Protein AF-A0AAV5Y8V9-F1 (afdb_monomer_lite)

Sequence (65 aa):
MRASRDWLAVVGLAVVVLTTLVAIAAPAVAPADPVRNDLLARLTPPAWMAGGSWEHPLGTDTLGR

Structure (mmCIF, N/CA/C/O backbone):
data_AF-A0AAV5Y8V9-F1
#
_entry.id   AF-A0AAV5Y8V9-F1
#
loop_
_atom_site.group_PDB
_atom_site.id
_atom_site.type_symbol
_atom_site.label_atom_id
_atom_site.label_alt_id
_atom_site.label_comp_id
_atom_site.label_asym_id
_atom_site.label_entity_id
_atom_site.label_seq_id
_atom_site.pdbx_PDB_ins_code
_atom_site.Cartn_x
_atom_site.Cartn_y
_atom_site.Cartn_z
_atom_site.occupancy
_atom_site.B_iso_or_equiv
_atom_site.auth_seq_id
_atom_site.auth_comp_id
_atom_site.auth_asym_id
_atom_site.auth_atom_id
_atom_site.pdbx_PDB_model_num
ATOM 1 N N . MET A 1 1 ? 29.627 2.127 -32.369 1.00 49.12 1 MET A N 1
ATOM 2 C CA . MET A 1 1 ? 28.770 1.331 -31.461 1.00 49.12 1 MET A CA 1
ATOM 3 C C . MET A 1 1 ? 28.336 2.228 -30.306 1.00 49.12 1 MET A C 1
ATOM 5 O O . MET A 1 1 ? 29.185 2.643 -29.533 1.00 49.12 1 MET A O 1
ATOM 9 N N . ARG A 1 2 ? 27.056 2.622 -30.252 1.00 56.56 2 ARG A N 1
ATOM 10 C CA . ARG A 1 2 ? 26.498 3.616 -29.307 1.00 56.56 2 ARG A CA 1
ATOM 11 C C . ARG A 1 2 ? 25.658 2.948 -28.205 1.00 56.56 2 ARG A C 1
ATOM 13 O O . ARG A 1 2 ? 24.761 3.561 -27.658 1.00 56.56 2 ARG A O 1
ATOM 20 N N . ALA A 1 3 ? 25.976 1.695 -27.870 1.00 57.44 3 ALA A N 1
ATOM 21 C CA . ALA A 1 3 ? 25.269 0.912 -26.852 1.00 57.44 3 ALA A CA 1
ATOM 22 C C . ALA A 1 3 ? 25.377 1.520 -25.436 1.00 57.44 3 ALA A C 1
ATOM 24 O O . ALA A 1 3 ? 24.523 1.295 -24.587 1.00 57.44 3 ALA A O 1
ATOM 25 N N . SER A 1 4 ? 26.394 2.350 -25.186 1.00 61.81 4 SER A N 1
ATOM 26 C CA . SER A 1 4 ? 26.647 3.009 -23.901 1.00 61.81 4 SER A CA 1
ATOM 27 C C . SER A 1 4 ? 25.753 4.222 -23.605 1.00 61.81 4 SER A C 1
ATOM 29 O O . SER A 1 4 ? 25.852 4.776 -22.513 1.00 61.81 4 SER A O 1
ATOM 31 N N . ARG A 1 5 ? 24.869 4.641 -24.527 1.00 63.72 5 ARG A N 1
ATOM 32 C CA . ARG A 1 5 ? 23.903 5.738 -24.296 1.00 63.72 5 ARG A CA 1
ATOM 33 C C . ARG A 1 5 ? 22.471 5.247 -24.061 1.00 63.72 5 ARG A C 1
ATOM 35 O O . ARG A 1 5 ? 21.719 5.916 -23.361 1.00 63.72 5 ARG A O 1
ATOM 42 N N . ASP A 1 6 ? 22.133 4.064 -24.569 1.00 78.75 6 ASP A N 1
ATOM 43 C CA . ASP A 1 6 ? 20.762 3.542 -24.543 1.00 78.75 6 ASP A CA 1
ATOM 44 C C . ASP A 1 6 ? 20.470 2.675 -23.308 1.00 78.75 6 ASP A C 1
ATOM 46 O O . ASP A 1 6 ? 19.317 2.358 -23.040 1.00 78.75 6 ASP A O 1
ATOM 50 N N . TRP A 1 7 ? 21.480 2.327 -22.501 1.00 85.75 7 TRP A N 1
ATOM 51 C CA . TRP A 1 7 ? 21.272 1.543 -21.274 1.00 85.75 7 TRP A CA 1
ATOM 52 C C . TRP A 1 7 ? 20.351 2.256 -20.274 1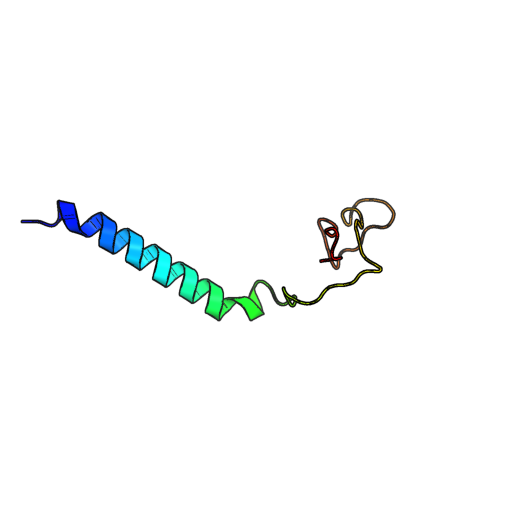.00 85.75 7 TRP A C 1
ATOM 54 O O . TRP A 1 7 ? 19.541 1.601 -19.628 1.00 85.75 7 TRP A O 1
ATOM 64 N N . LEU A 1 8 ? 20.410 3.593 -20.197 1.00 91.31 8 LEU A N 1
ATOM 65 C CA . LEU A 1 8 ? 19.475 4.391 -19.397 1.00 91.31 8 LEU A CA 1
ATOM 66 C C . LEU A 1 8 ? 18.038 4.246 -19.910 1.00 91.31 8 LEU A C 1
ATOM 68 O O . LEU A 1 8 ? 17.109 4.142 -19.114 1.00 91.31 8 LEU A O 1
ATOM 72 N N . ALA A 1 9 ? 17.856 4.196 -21.233 1.00 91.06 9 ALA A N 1
ATOM 73 C CA . ALA A 1 9 ? 16.550 3.977 -21.843 1.00 91.06 9 ALA A CA 1
ATOM 74 C C . ALA A 1 9 ? 16.041 2.550 -21.587 1.00 91.06 9 ALA A C 1
ATOM 76 O O . ALA A 1 9 ? 14.867 2.373 -21.277 1.00 91.06 9 ALA A O 1
ATOM 77 N N . VAL A 1 10 ? 16.919 1.542 -21.641 1.00 93.81 10 VAL A N 1
ATOM 78 C CA . VAL A 1 10 ? 16.582 0.147 -21.305 1.00 93.81 10 VAL A CA 1
ATOM 79 C C . VAL A 1 10 ? 16.192 0.011 -19.836 1.00 93.81 10 VAL A C 1
ATOM 81 O O . VAL A 1 10 ? 15.187 -0.626 -19.534 1.00 93.81 10 VAL A O 1
ATOM 84 N N . VAL A 1 11 ? 16.939 0.635 -18.922 1.00 95.38 11 VAL A N 1
ATOM 85 C CA . VAL A 1 11 ? 16.604 0.647 -17.491 1.00 95.38 11 VAL A CA 1
ATOM 86 C C . VAL A 1 11 ? 15.267 1.348 -17.260 1.00 95.38 11 VAL A C 1
ATOM 88 O O . VAL A 1 11 ? 14.414 0.808 -16.560 1.00 95.38 11 VAL A O 1
ATOM 91 N N . GLY A 1 12 ? 15.041 2.504 -17.890 1.00 95.75 12 GLY A N 1
ATOM 92 C CA . GLY A 1 12 ? 13.761 3.209 -17.810 1.00 95.75 12 GLY A CA 1
ATOM 93 C C . GLY A 1 12 ? 12.595 2.357 -18.316 1.00 95.75 12 GLY A C 1
ATOM 94 O O . GLY A 1 12 ? 11.582 2.227 -17.630 1.00 95.75 12 GLY A O 1
ATOM 95 N N . LEU A 1 13 ? 12.761 1.707 -19.472 1.00 96.44 13 LEU A N 1
ATOM 96 C CA . LEU A 1 13 ? 11.763 0.790 -20.021 1.00 96.44 13 LEU A CA 1
ATOM 97 C C . LEU A 1 13 ? 11.509 -0.393 -19.081 1.00 96.44 13 LEU A C 1
ATOM 99 O O . LEU A 1 13 ? 10.354 -0.744 -18.852 1.00 96.44 13 LEU A O 1
ATOM 103 N N . ALA A 1 14 ? 12.558 -0.975 -18.499 1.00 97.25 14 ALA A N 1
ATOM 104 C CA . ALA A 1 14 ? 12.429 -2.068 -17.544 1.00 97.25 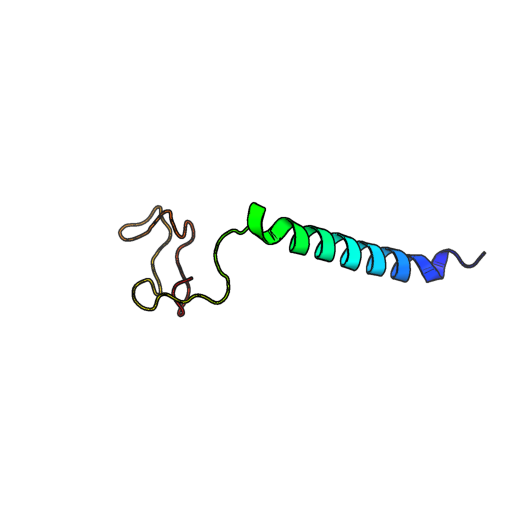14 ALA A CA 1
ATOM 105 C C . ALA A 1 14 ? 11.614 -1.647 -16.312 1.00 97.25 14 ALA A C 1
ATOM 107 O O . ALA A 1 14 ? 10.705 -2.371 -15.916 1.00 97.25 14 ALA A O 1
ATOM 108 N N . VAL A 1 15 ? 11.867 -0.460 -15.750 1.00 97.81 15 VAL A N 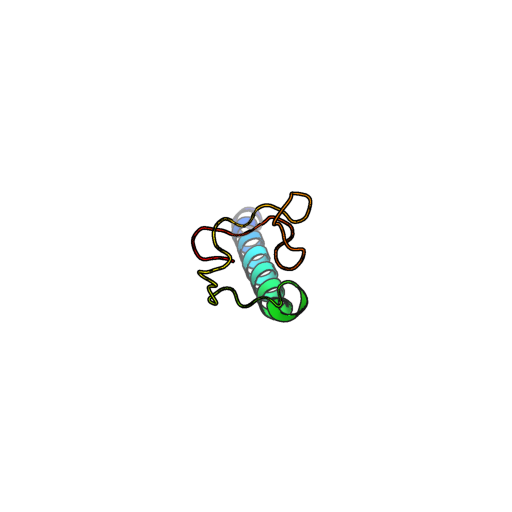1
ATOM 109 C CA . VAL A 1 15 ? 11.092 0.073 -14.614 1.00 97.81 15 VAL A CA 1
ATOM 110 C C . VAL A 1 15 ? 9.617 0.252 -14.981 1.00 97.81 15 VAL A C 1
ATOM 112 O O . VAL A 1 15 ? 8.745 -0.161 -14.215 1.00 97.81 15 VAL A O 1
ATOM 115 N N . VAL A 1 16 ? 9.322 0.816 -16.157 1.00 98.12 16 VAL A N 1
ATOM 116 C CA . VAL A 1 16 ? 7.939 1.006 -16.630 1.00 98.12 16 VAL A CA 1
ATOM 117 C C . VAL A 1 16 ? 7.234 -0.337 -16.813 1.00 98.12 16 VAL A C 1
ATOM 119 O O . VAL A 1 16 ? 6.115 -0.510 -16.330 1.00 98.12 16 VAL A O 1
ATOM 122 N N . VAL A 1 17 ? 7.885 -1.303 -17.464 1.00 98.31 17 VAL A N 1
ATOM 123 C CA . VAL A 1 17 ? 7.325 -2.645 -17.680 1.00 98.31 17 VAL A CA 1
ATOM 124 C C . VAL A 1 17 ? 7.072 -3.346 -16.348 1.00 98.31 17 VAL A C 1
ATOM 126 O O . VAL A 1 17 ? 5.968 -3.839 -16.129 1.00 98.31 17 VAL A O 1
ATOM 129 N N . LEU A 1 18 ? 8.041 -3.338 -15.429 1.00 98.00 18 LEU A N 1
ATOM 130 C CA . LEU A 1 18 ? 7.886 -3.949 -14.107 1.00 98.00 18 LEU A CA 1
ATOM 131 C C . LEU A 1 18 ? 6.735 -3.311 -13.321 1.00 98.00 18 LEU A C 1
ATOM 133 O O . LEU A 1 18 ? 5.888 -4.025 -12.792 1.00 98.00 18 LEU A O 1
ATOM 137 N N . THR A 1 19 ? 6.654 -1.980 -13.304 1.00 97.12 19 THR A N 1
ATOM 138 C CA . THR A 1 19 ? 5.569 -1.258 -12.619 1.00 97.12 19 THR A CA 1
ATOM 139 C C . THR A 1 19 ? 4.207 -1.581 -13.235 1.00 97.12 19 THR A C 1
ATOM 141 O O . THR A 1 19 ? 3.234 -1.789 -12.515 1.00 97.12 19 THR A O 1
ATOM 144 N N . THR A 1 20 ? 4.138 -1.690 -14.564 1.00 97.56 20 THR A N 1
ATOM 145 C CA . THR A 1 20 ? 2.908 -2.055 -15.286 1.00 97.56 20 THR A CA 1
ATOM 146 C C . THR A 1 20 ? 2.454 -3.469 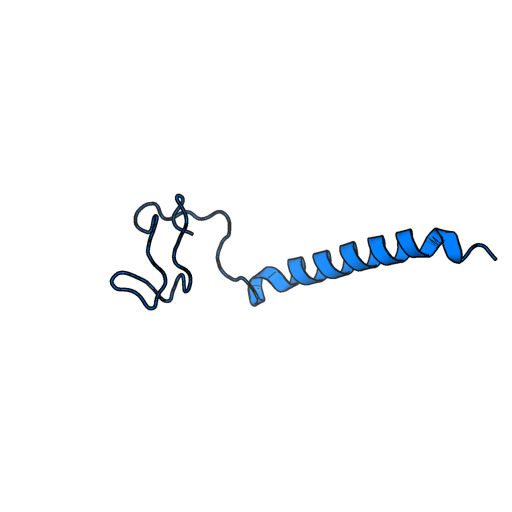-14.931 1.00 97.56 20 THR A C 1
ATOM 148 O O . THR A 1 20 ? 1.274 -3.689 -14.669 1.00 97.56 20 THR A O 1
ATOM 151 N N . LEU A 1 21 ? 3.382 -4.428 -14.866 1.00 97.69 21 LEU A N 1
ATOM 152 C CA . LEU A 1 21 ? 3.076 -5.802 -14.463 1.00 97.69 21 LEU A CA 1
ATOM 153 C C . LEU A 1 21 ? 2.575 -5.871 -13.015 1.00 97.69 21 LEU A C 1
ATOM 155 O O . LEU A 1 21 ? 1.594 -6.562 -12.747 1.00 97.69 21 LEU A O 1
ATOM 159 N N . VAL A 1 22 ? 3.194 -5.118 -12.099 1.00 96.19 22 VAL A N 1
ATOM 160 C CA . VAL A 1 22 ? 2.727 -5.009 -10.707 1.00 96.19 22 VAL A CA 1
ATOM 161 C C . VAL A 1 22 ? 1.325 -4.403 -10.643 1.00 96.19 22 VAL A C 1
ATOM 163 O O . VAL A 1 22 ? 0.486 -4.917 -9.912 1.00 96.19 22 VAL A O 1
ATOM 166 N N . ALA A 1 23 ? 1.037 -3.364 -11.431 1.00 94.19 23 ALA A N 1
ATOM 167 C CA . ALA A 1 23 ? -0.288 -2.748 -11.475 1.00 94.19 23 ALA A CA 1
ATOM 168 C C . ALA A 1 23 ? -1.367 -3.715 -11.991 1.00 94.19 23 ALA A C 1
ATOM 170 O O . ALA A 1 23 ? -2.459 -3.774 -11.431 1.00 94.19 23 ALA A O 1
ATOM 171 N N . ILE A 1 24 ? -1.056 -4.522 -13.011 1.00 96.25 24 ILE A N 1
ATOM 172 C CA . ILE A 1 24 ? -1.960 -5.573 -13.508 1.00 96.25 24 ILE A CA 1
ATOM 173 C C . ILE A 1 24 ? -2.192 -6.643 -12.431 1.00 96.25 24 ILE A C 1
ATOM 175 O O . ILE A 1 24 ? -3.313 -7.116 -12.258 1.00 96.25 24 ILE A O 1
ATOM 179 N N . ALA A 1 25 ? -1.148 -7.004 -11.684 1.00 96.19 25 ALA A N 1
ATOM 180 C CA . ALA A 1 25 ? -1.226 -7.969 -10.591 1.00 96.19 25 ALA A CA 1
ATOM 181 C C . ALA A 1 25 ? -1.778 -7.382 -9.273 1.00 96.19 25 ALA A C 1
ATOM 183 O O . ALA A 1 25 ? -1.941 -8.128 -8.305 1.00 96.19 25 ALA A O 1
ATOM 184 N N . ALA A 1 26 ? -2.087 -6.081 -9.212 1.00 93.12 26 ALA A N 1
ATOM 185 C CA . ALA A 1 26 ? -2.489 -5.401 -7.982 1.00 93.12 26 ALA A CA 1
ATOM 186 C C . ALA A 1 26 ? -3.688 -6.059 -7.272 1.00 93.12 26 ALA A C 1
ATOM 188 O O . ALA A 1 26 ? -3.576 -6.274 -6.068 1.00 93.12 26 ALA A O 1
ATOM 189 N N . PRO A 1 27 ? -4.768 -6.496 -7.958 1.00 91.19 27 PRO A N 1
ATOM 190 C CA . PRO A 1 27 ? -5.896 -7.146 -7.286 1.00 91.19 27 PRO A CA 1
ATOM 191 C C . PRO A 1 27 ? -5.534 -8.453 -6.563 1.00 91.19 27 PRO A C 1
ATOM 193 O O . PRO A 1 27 ? -6.242 -8.857 -5.646 1.00 91.19 27 PRO A O 1
ATOM 196 N N . ALA A 1 28 ? -4.450 -9.126 -6.969 1.00 93.00 28 ALA A N 1
ATOM 197 C CA . ALA A 1 28 ? -3.986 -10.361 -6.339 1.00 93.00 28 ALA A CA 1
ATOM 198 C C . ALA A 1 28 ? -3.014 -10.110 -5.174 1.00 93.00 28 ALA A C 1
ATOM 200 O O . ALA A 1 28 ? -2.983 -10.892 -4.228 1.00 93.00 28 ALA A O 1
ATOM 201 N N . VAL A 1 29 ? -2.210 -9.042 -5.243 1.00 89.25 29 VAL A N 1
ATOM 202 C CA . VAL A 1 29 ? -1.157 -8.740 -4.252 1.00 89.25 29 VAL A CA 1
ATOM 203 C C . VAL A 1 29 ? -1.646 -7.779 -3.165 1.00 89.25 29 VAL A C 1
ATOM 205 O O . VAL A 1 29 ? -1.276 -7.923 -2.003 1.00 89.25 29 VAL A O 1
ATOM 208 N N . ALA A 1 30 ? -2.481 -6.811 -3.534 1.00 88.50 30 ALA A N 1
ATOM 209 C CA . ALA A 1 30 ? -3.041 -5.788 -2.659 1.00 88.50 30 ALA A CA 1
ATOM 210 C C . ALA A 1 30 ? -4.554 -5.667 -2.928 1.00 88.50 30 ALA A C 1
ATOM 212 O O . ALA A 1 30 ? -4.994 -4.732 -3.593 1.00 88.50 30 ALA A O 1
ATOM 213 N N . PRO A 1 31 ? -5.362 -6.628 -2.442 1.00 85.69 31 PRO A N 1
ATOM 214 C CA . PRO A 1 31 ? -6.804 -6.656 -2.693 1.00 85.69 31 PRO A CA 1
ATOM 215 C C . PRO A 1 31 ? -7.581 -5.541 -1.967 1.00 85.69 31 PRO A C 1
ATOM 217 O O . PRO A 1 31 ? -8.760 -5.343 -2.250 1.00 85.69 31 PRO A O 1
ATOM 220 N N . ALA A 1 32 ? -6.951 -4.831 -1.024 1.00 86.56 32 ALA A N 1
ATOM 221 C CA . ALA A 1 32 ? -7.561 -3.713 -0.311 1.00 86.56 32 ALA A CA 1
ATOM 222 C C . ALA A 1 32 ? -7.751 -2.499 -1.237 1.00 86.56 32 ALA A C 1
ATOM 224 O O . ALA A 1 32 ? -6.851 -2.139 -1.995 1.00 86.56 32 ALA A O 1
ATOM 225 N N . ASP A 1 33 ? -8.917 -1.854 -1.155 1.00 87.75 33 ASP A N 1
ATOM 226 C CA . ASP A 1 33 ? -9.219 -0.641 -1.920 1.00 87.75 33 ASP A CA 1
ATOM 227 C C . ASP A 1 33 ? -8.381 0.539 -1.388 1.00 87.75 33 ASP A C 1
ATOM 229 O O . ASP A 1 33 ? -8.601 0.971 -0.255 1.00 87.75 33 ASP A O 1
ATOM 233 N N . PRO A 1 34 ? -7.448 1.101 -2.180 1.00 85.62 34 PRO A N 1
ATOM 234 C CA . PRO A 1 34 ? -6.544 2.147 -1.708 1.00 85.62 34 PRO A CA 1
ATOM 235 C C . PRO A 1 34 ? -7.231 3.499 -1.462 1.00 85.62 34 PRO A C 1
ATOM 237 O O . PRO A 1 34 ? -6.622 4.386 -0.855 1.00 85.62 34 PRO A O 1
ATOM 240 N N . VAL A 1 35 ? -8.458 3.699 -1.957 1.00 90.50 35 VAL A N 1
ATOM 241 C CA . VAL A 1 35 ? -9.199 4.971 -1.852 1.00 90.50 35 VAL A CA 1
ATOM 242 C C . VAL A 1 35 ? -10.270 4.915 -0.758 1.00 90.50 35 VAL A C 1
ATOM 244 O O . VAL A 1 35 ? -10.768 5.957 -0.320 1.00 90.50 35 VAL A O 1
ATOM 247 N N . ARG A 1 36 ? -10.616 3.716 -0.283 1.00 91.81 36 ARG A N 1
ATOM 248 C CA . ARG A 1 36 ? -11.564 3.538 0.815 1.00 91.81 36 ARG A CA 1
ATOM 249 C C . ARG A 1 36 ? -10.928 3.966 2.140 1.00 91.81 36 ARG A C 1
ATOM 251 O O . ARG A 1 36 ? -9.814 3.574 2.455 1.00 91.81 36 ARG A O 1
ATOM 258 N N . ASN A 1 37 ? -11.671 4.749 2.921 1.00 92.38 37 ASN A N 1
ATOM 259 C CA . ASN A 1 37 ? -11.257 5.241 4.235 1.00 92.38 37 ASN A CA 1
ATOM 260 C C . ASN A 1 37 ? -12.252 4.770 5.304 1.00 92.38 37 ASN A C 1
ATOM 262 O O . ASN A 1 37 ? -13.464 4.822 5.065 1.00 92.38 37 ASN A O 1
ATOM 266 N N . ASP A 1 38 ? -11.759 4.387 6.481 1.00 91.88 38 ASP A N 1
ATOM 267 C CA . ASP A 1 38 ? -12.577 4.066 7.653 1.00 91.88 38 ASP A CA 1
ATOM 268 C C . ASP A 1 38 ? -12.207 4.963 8.838 1.00 91.88 38 ASP A C 1
ATOM 270 O O . ASP A 1 38 ? -11.254 4.745 9.581 1.00 91.88 38 ASP A O 1
ATOM 274 N N . LEU A 1 39 ? -13.016 5.995 9.064 1.00 92.31 39 LEU A N 1
ATOM 275 C CA . LEU A 1 39 ? -12.714 6.990 10.086 1.00 92.31 39 LEU A CA 1
ATOM 276 C C . LEU A 1 39 ? -12.811 6.452 11.522 1.00 92.31 39 LEU A C 1
ATOM 278 O O . LEU A 1 39 ? -12.285 7.095 12.434 1.00 92.31 39 LEU A O 1
ATOM 282 N N . LEU A 1 40 ? -13.489 5.322 11.732 1.00 92.31 40 LEU A N 1
ATOM 283 C CA . LEU A 1 40 ? 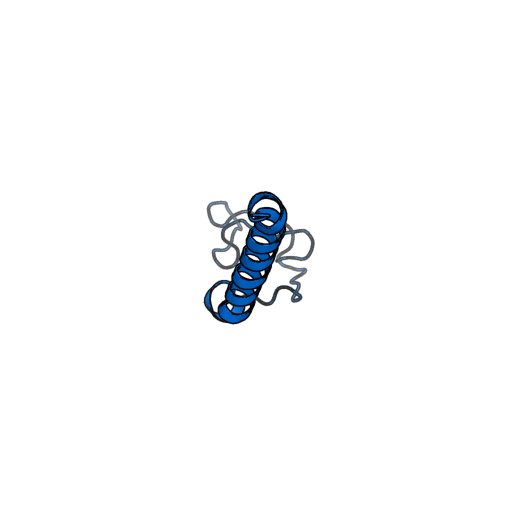-13.581 4.676 13.042 1.00 92.31 40 LEU A CA 1
ATOM 284 C C . LEU A 1 40 ? -12.318 3.880 13.356 1.00 92.31 40 LEU A C 1
ATOM 286 O O . LEU A 1 40 ? -11.929 3.795 14.517 1.00 92.31 40 LEU A O 1
ATOM 290 N N . ALA A 1 41 ? -11.657 3.360 12.326 1.00 91.69 41 ALA A N 1
ATOM 291 C CA . ALA A 1 41 ? -10.418 2.615 12.449 1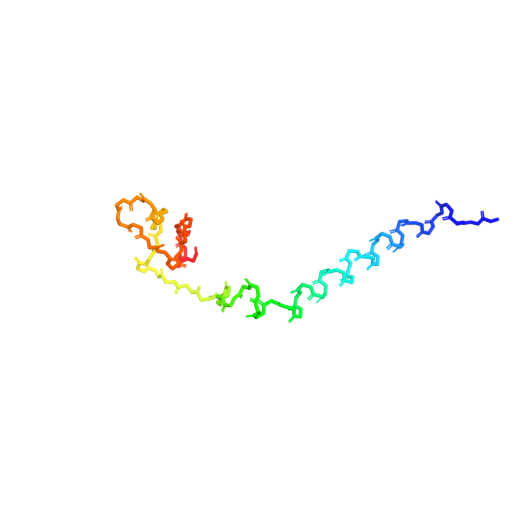.00 91.69 41 ALA A CA 1
ATOM 292 C C . ALA A 1 41 ? -9.176 3.516 12.406 1.00 91.69 41 ALA A C 1
ATOM 294 O O . ALA A 1 41 ? -8.098 3.014 12.147 1.00 91.69 41 ALA A O 1
ATOM 295 N N . ARG A 1 42 ? -9.266 4.833 12.634 1.00 94.12 42 ARG A N 1
ATOM 296 C CA . ARG A 1 42 ? -8.095 5.732 12.577 1.00 94.12 42 ARG A CA 1
ATOM 297 C C . ARG A 1 42 ? -7.101 5.478 13.698 1.00 94.12 42 ARG A C 1
ATOM 299 O O . ARG A 1 42 ? -7.496 5.345 14.854 1.00 94.12 42 ARG A O 1
ATOM 306 N N . LEU A 1 43 ? -5.810 5.578 13.372 1.00 94.56 43 LEU A N 1
ATOM 307 C CA . LEU A 1 43 ? -4.711 5.463 14.344 1.00 94.56 43 LEU A CA 1
ATOM 308 C C . LEU A 1 43 ? -4.774 4.167 15.174 1.00 94.56 43 LEU A C 1
ATOM 310 O O . LEU A 1 43 ? -4.288 4.116 16.306 1.00 94.56 43 LEU A O 1
ATOM 314 N N . THR A 1 44 ? -5.374 3.120 14.605 1.00 95.62 44 THR A N 1
ATOM 315 C CA . THR A 1 44 ? -5.405 1.780 15.177 1.00 95.62 44 THR A CA 1
ATOM 316 C C . THR A 1 44 ? -3.972 1.263 15.285 1.00 95.62 44 THR A C 1
ATOM 318 O O . THR A 1 44 ? -3.213 1.365 14.314 1.00 95.62 44 THR A O 1
ATOM 321 N N . PRO A 1 45 ? -3.562 0.725 16.445 1.00 96.38 45 PRO A N 1
ATOM 322 C CA . PRO A 1 45 ? -2.223 0.189 16.603 1.00 96.38 45 PRO A CA 1
ATOM 323 C C . PRO A 1 45 ? -2.027 -1.087 15.764 1.00 96.38 45 PRO A C 1
ATOM 325 O O . PRO A 1 45 ? -2.998 -1.759 15.411 1.00 96.38 45 PRO A O 1
ATOM 328 N N . PRO A 1 46 ? -0.772 -1.468 15.481 1.00 96.75 46 PRO A N 1
ATOM 329 C CA . PRO A 1 46 ? -0.447 -2.769 14.920 1.00 96.75 46 PRO A CA 1
ATOM 330 C C . PRO A 1 46 ? -1.124 -3.961 15.602 1.00 96.75 46 PRO A C 1
ATOM 332 O O . PRO A 1 46 ? -1.342 -3.960 16.816 1.00 96.75 46 PRO A O 1
ATOM 335 N N . ALA A 1 47 ? -1.381 -5.017 14.826 1.00 97.00 47 ALA A N 1
ATOM 336 C CA . ALA A 1 47 ? -2.202 -6.166 15.227 1.00 97.00 47 ALA A CA 1
ATOM 337 C C . ALA A 1 47 ? -1.698 -6.924 16.467 1.00 97.00 47 ALA A C 1
ATOM 339 O O . ALA A 1 47 ? -2.465 -7.613 17.134 1.00 97.00 47 ALA A O 1
ATOM 340 N N . TRP A 1 48 ? -0.408 -6.807 16.783 1.00 95.56 48 TRP A N 1
ATOM 341 C CA . TRP A 1 48 ? 0.216 -7.441 17.947 1.00 95.56 48 TRP A CA 1
ATOM 342 C C . TRP A 1 48 ? 0.076 -6.634 19.248 1.00 95.56 48 TRP A C 1
ATOM 344 O O . TRP A 1 48 ? 0.560 -7.074 20.291 1.00 95.56 48 TRP A O 1
ATOM 354 N N . MET A 1 49 ? -0.548 -5.456 19.209 1.00 97.38 49 MET A N 1
ATOM 355 C CA . MET A 1 49 ? -0.815 -4.621 20.381 1.00 97.38 49 MET A CA 1
ATOM 356 C C . MET A 1 49 ? -2.305 -4.623 20.734 1.00 97.38 49 MET A C 1
ATOM 358 O O . MET A 1 49 ? -3.166 -4.931 19.911 1.00 97.38 49 MET A O 1
ATOM 362 N N . ALA A 1 50 ? -2.621 -4.275 21.983 1.00 95.50 50 ALA A N 1
ATOM 363 C CA . ALA A 1 50 ? -4.003 -4.195 22.443 1.00 95.50 50 ALA A CA 1
ATOM 364 C C . ALA A 1 50 ? -4.798 -3.176 21.607 1.00 95.50 50 ALA A C 1
ATOM 366 O O . ALA A 1 50 ? -4.380 -2.029 21.461 1.00 95.50 50 ALA A O 1
ATOM 367 N N . GLY A 1 51 ? -5.943 -3.607 21.071 1.00 90.25 51 GLY A N 1
ATOM 368 C CA . GLY A 1 51 ? -6.784 -2.790 20.192 1.00 90.25 51 GLY A CA 1
ATOM 369 C C . GLY A 1 51 ? -6.383 -2.801 18.712 1.00 90.25 51 GLY A C 1
ATOM 370 O O . GLY A 1 51 ? -7.018 -2.096 17.937 1.00 90.25 51 GLY A O 1
ATOM 371 N N . GLY A 1 52 ? -5.367 -3.577 18.312 1.00 93.50 52 GLY A N 1
ATOM 372 C CA . GLY A 1 52 ? -4.987 -3.769 16.909 1.00 93.50 52 GLY A CA 1
ATOM 373 C C . GLY A 1 52 ? -5.816 -4.839 16.189 1.00 93.50 52 GLY A C 1
ATOM 374 O O . GLY A 1 52 ? -6.459 -5.678 16.822 1.00 93.50 52 GLY A O 1
ATOM 375 N N . SER A 1 53 ? -5.781 -4.832 14.852 1.00 91.38 53 SER A N 1
ATOM 376 C CA . SER A 1 53 ? -6.513 -5.780 13.997 1.00 91.38 53 SER A CA 1
ATOM 377 C C . SER A 1 53 ? -5.607 -6.386 12.927 1.00 91.38 53 SER A C 1
ATOM 379 O O . SER A 1 53 ? -4.824 -5.677 12.307 1.00 91.38 53 SER A O 1
ATOM 381 N N . TRP A 1 54 ? -5.754 -7.684 12.646 1.00 91.81 54 TRP A N 1
ATOM 382 C CA . TRP A 1 54 ? -5.057 -8.354 11.535 1.00 91.81 54 TRP A CA 1
ATOM 383 C C . TRP A 1 54 ? -5.588 -7.974 10.150 1.00 91.81 54 TRP A C 1
ATOM 385 O O . TRP A 1 54 ? -4.963 -8.319 9.152 1.00 91.81 54 TRP A O 1
ATOM 395 N N . GLU A 1 55 ? -6.698 -7.236 10.088 1.00 89.56 55 GLU A N 1
ATOM 396 C CA . GLU A 1 55 ? -7.133 -6.561 8.863 1.00 89.56 55 GLU A CA 1
ATOM 397 C C . GLU A 1 55 ? -6.099 -5.519 8.412 1.00 89.56 55 GLU A C 1
ATOM 399 O O . GLU A 1 55 ? -5.804 -5.415 7.226 1.00 89.56 55 GLU A O 1
ATOM 404 N N . HIS A 1 56 ? -5.469 -4.839 9.376 1.00 91.31 56 HIS A N 1
ATOM 405 C CA . HIS A 1 56 ? -4.372 -3.902 9.157 1.00 91.31 56 HIS A CA 1
ATOM 406 C C . HIS A 1 56 ? -3.184 -4.319 10.036 1.00 91.31 56 HIS A C 1
ATOM 408 O O . HIS A 1 56 ? -3.006 -3.781 11.130 1.00 91.31 56 HIS A O 1
ATOM 414 N N . PRO A 1 57 ? -2.347 -5.284 9.597 1.00 93.06 57 PRO A N 1
ATOM 415 C CA . PRO A 1 57 ? -1.298 -5.869 10.436 1.00 93.06 57 PRO A CA 1
ATOM 416 C C . PRO A 1 57 ? -0.368 -4.837 11.084 1.00 93.06 57 PRO A C 1
ATOM 418 O O . PRO A 1 57 ? 0.083 -5.025 12.212 1.00 93.06 57 PRO A O 1
ATOM 421 N N . LEU A 1 58 ? -0.113 -3.734 10.379 1.00 94.25 58 LEU A N 1
ATOM 422 C CA . LEU A 1 58 ? 0.755 -2.638 10.811 1.00 94.25 58 LEU A CA 1
ATOM 423 C C . LEU A 1 58 ? 0.001 -1.487 11.500 1.00 94.25 58 LEU A C 1
ATOM 425 O O . LEU A 1 58 ? 0.626 -0.502 11.885 1.00 94.25 58 LEU A O 1
ATOM 429 N N . GLY A 1 59 ? -1.312 -1.613 11.685 1.00 94.69 59 GLY A N 1
ATOM 430 C CA . GLY A 1 59 ? -2.189 -0.525 12.096 1.00 94.69 59 GLY A CA 1
ATOM 431 C C . GLY A 1 59 ? -2.610 0.340 10.911 1.00 94.69 59 GLY A C 1
ATOM 432 O O . GLY A 1 59 ? -2.379 -0.014 9.757 1.00 94.69 59 GLY A O 1
ATOM 433 N N . THR A 1 60 ? -3.225 1.476 11.212 1.00 95.12 60 THR A N 1
ATOM 434 C CA . THR A 1 60 ? -3.879 2.350 10.222 1.00 95.12 60 THR A CA 1
ATOM 435 C C . THR A 1 60 ? -3.427 3.805 10.345 1.00 95.12 60 THR A C 1
ATOM 437 O O . THR A 1 60 ? -3.122 4.268 11.452 1.00 95.12 60 THR A O 1
ATOM 440 N N . ASP A 1 61 ? -3.502 4.566 9.258 1.00 93.50 61 ASP A N 1
ATOM 441 C CA . ASP A 1 61 ? -3.206 6.003 9.236 1.00 93.50 61 ASP A CA 1
ATOM 442 C C . ASP A 1 61 ? -4.361 6.902 9.771 1.00 93.50 61 ASP A C 1
ATOM 444 O O . ASP A 1 61 ? -5.303 6.455 10.436 1.00 93.50 61 ASP A O 1
ATOM 448 N N . THR A 1 62 ? -4.282 8.216 9.521 1.00 94.81 62 THR A N 1
ATOM 449 C CA . THR A 1 62 ? -5.307 9.210 9.908 1.00 94.81 62 THR A CA 1
ATOM 450 C C . THR A 1 62 ? -6.599 9.124 9.089 1.00 94.81 62 THR A C 1
ATOM 452 O O . THR A 1 62 ? -7.600 9.759 9.440 1.00 94.81 62 THR A O 1
ATOM 455 N N . LEU A 1 63 ? -6.598 8.356 8.004 1.00 94.12 63 LEU A N 1
ATOM 456 C CA . LEU A 1 63 ? -7.754 8.050 7.170 1.00 94.12 63 LEU A CA 1
ATOM 457 C C . LEU A 1 63 ? -8.334 6.662 7.482 1.00 94.12 63 LEU A C 1
ATOM 459 O O . LEU A 1 63 ? -9.467 6.398 7.085 1.00 94.12 63 LEU A O 1
ATOM 463 N N . GLY A 1 64 ? -7.612 5.839 8.246 1.00 91.56 64 GLY A N 1
ATOM 464 C CA . GLY A 1 64 ? -8.074 4.527 8.695 1.00 91.56 64 GLY A CA 1
ATOM 465 C C . GLY A 1 64 ? -7.898 3.434 7.649 1.00 91.56 64 GLY A C 1
ATOM 466 O O . GLY A 1 64 ? -8.796 2.619 7.459 1.00 91.56 64 GLY A O 1
ATOM 467 N N . ARG A 1 65 ? -6.767 3.475 6.948 1.00 88.19 65 ARG A N 1
ATOM 468 C CA . ARG A 1 65 ? -6.286 2.461 6.005 1.00 88.19 65 ARG A CA 1
ATOM 469 C C . ARG A 1 65 ? -4.839 2.093 6.322 1.00 88.19 65 ARG A C 1
ATOM 471 O O . ARG A 1 65 ? -4.187 2.892 7.042 1.00 88.19 65 ARG A O 1
#

Secondary structure (DSSP, 8-state):
--HHHHHHHHHHHHHHHHHHHHHHTHHHH--S-TT---GGGTTPPPTTSTT--TTSTT---TT--

Radius of gyration: 19.24 Å; chains: 1; bounding box: 42×20×54 Å

Foldseek 3Di:
DPPVPCVVVVVVVVVVVVVVVCVVCCCVVPVDDPPDFDQVQAPQAAQVDPRHDPVHNHGAHNRND

pLDDT: mean 90.39, std 10.21, range [49.12, 98.31]